Protein AF-A2FSE8-F1 (afdb_monomer)

Mean predicted aligned error: 12.35 Å

Organism: Trichomonas vaginalis (strain ATCC PRA-98 / G3) (NCBI:txid412133)

Solvent-accessible surface area (backbone atoms only — not comparable to full-atom values): 6458 Å² total; per-residue (Å²): 132,84,75,81,62,90,82,70,56,52,72,71,53,44,58,49,49,50,55,54,47,47,55,45,38,49,67,67,35,79,80,33,41,79,45,63,70,73,63,22,51,54,52,38,54,52,49,52,53,48,30,66,72,67,66,30,69,70,52,51,50,51,33,32,79,68,63,72,38,76,71,69,78,76,78,80,69,48,74,65,55,54,52,52,53,51,53,52,54,50,52,54,49,54,52,51,51,52,52,51,55,51,53,52,49,57,62,72,77,106

Radius of gyration: 23.37 Å; Cα contacts (8 Å, |Δi|>4): 45; chains: 1; bounding box: 58×40×51 Å

Nearest PDB structures (foldseek):
  6t15-assembly1_m  TM=3.346E-01  e=8.256E+00  Saccharomyces cerevisiae S288C

Structure (mmCIF, N/CA/C/O backbone):
data_AF-A2FSE8-F1
#
_entry.id   AF-A2FSE8-F1
#
loop_
_atom_site.group_PDB
_atom_site.id
_atom_site.type_symbol
_atom_site.label_atom_id
_atom_site.label_alt_id
_atom_site.label_comp_id
_atom_site.label_asym_id
_atom_site.label_entity_id
_atom_site.label_seq_id
_atom_site.pdbx_PDB_ins_code
_atom_site.Cartn_x
_atom_site.Cartn_y
_atom_site.Cartn_z
_atom_site.occupancy
_atom_site.B_iso_or_equiv
_atom_site.auth_seq_id
_atom_site.auth_comp_id
_atom_site.auth_asym_id
_atom_site.auth_atom_id
_atom_site.pdbx_PDB_model_num
ATOM 1 N N . MET A 1 1 ? 15.907 11.867 11.699 1.00 38.44 1 MET A N 1
ATOM 2 C CA . MET A 1 1 ? 15.760 10.703 10.801 1.00 38.44 1 MET A CA 1
ATOM 3 C C . MET A 1 1 ? 14.738 11.087 9.749 1.00 38.44 1 MET A C 1
ATOM 5 O O . MET A 1 1 ? 13.625 11.431 10.122 1.00 38.44 1 MET A O 1
ATOM 9 N N . THR A 1 2 ? 15.123 11.158 8.478 1.00 45.84 2 THR A N 1
ATOM 10 C CA . THR A 1 2 ? 14.198 11.514 7.394 1.00 45.84 2 THR A CA 1
ATOM 11 C C . THR A 1 2 ? 13.309 10.305 7.143 1.00 45.84 2 THR A C 1
ATOM 13 O O . THR A 1 2 ? 13.788 9.267 6.692 1.00 45.84 2 THR A O 1
ATOM 16 N N . GLN A 1 3 ? 12.047 10.405 7.545 1.00 54.59 3 GLN A N 1
ATOM 17 C CA . GLN A 1 3 ? 11.043 9.366 7.358 1.00 54.59 3 GLN A CA 1
ATOM 18 C C . GLN A 1 3 ? 10.978 9.035 5.860 1.00 54.59 3 GLN A C 1
ATOM 20 O O . GLN A 1 3 ? 10.803 9.938 5.039 1.00 54.59 3 GLN A O 1
ATOM 25 N N . ARG A 1 4 ? 11.231 7.771 5.487 1.00 56.56 4 ARG A N 1
ATOM 26 C CA . ARG A 1 4 ? 11.114 7.332 4.091 1.00 56.56 4 ARG A CA 1
ATOM 27 C C . ARG A 1 4 ? 9.667 7.566 3.671 1.00 56.56 4 ARG A C 1
ATOM 29 O O . ARG A 1 4 ? 8.753 7.021 4.277 1.00 56.56 4 ARG A O 1
ATOM 36 N N . ASN A 1 5 ? 9.487 8.403 2.663 1.00 67.25 5 ASN A N 1
ATOM 37 C CA . ASN A 1 5 ? 8.210 8.675 2.033 1.00 67.25 5 ASN A CA 1
ATOM 38 C C . ASN A 1 5 ? 8.233 8.015 0.648 1.00 67.25 5 ASN A C 1
ATOM 40 O O . ASN A 1 5 ? 8.581 8.675 -0.334 1.00 67.25 5 ASN A O 1
ATOM 44 N N . PRO A 1 6 ? 7.969 6.700 0.583 1.00 67.44 6 PRO A N 1
ATOM 45 C CA . PRO A 1 6 ? 8.080 5.946 -0.663 1.00 67.44 6 PRO A CA 1
ATOM 46 C C . PRO A 1 6 ? 7.071 6.410 -1.721 1.00 67.44 6 PRO A C 1
ATOM 48 O O . PRO A 1 6 ? 7.333 6.322 -2.914 1.00 67.44 6 PRO A O 1
ATOM 51 N N . PHE A 1 7 ? 5.959 6.999 -1.280 1.00 73.75 7 PHE A N 1
ATOM 52 C CA . PHE A 1 7 ? 4.864 7.459 -2.131 1.00 73.75 7 PHE A CA 1
ATOM 53 C C . PHE A 1 7 ? 5.032 8.895 -2.654 1.00 73.75 7 PHE A C 1
ATOM 55 O O . PHE A 1 7 ? 4.141 9.410 -3.324 1.00 73.75 7 PHE A O 1
ATOM 62 N N . GLY A 1 8 ? 6.138 9.579 -2.333 1.00 75.56 8 GLY A N 1
ATOM 63 C CA . GLY A 1 8 ? 6.397 10.943 -2.813 1.00 75.56 8 GLY A CA 1
ATOM 64 C C . GLY A 1 8 ? 5.415 12.009 -2.301 1.00 75.56 8 GLY A C 1
ATOM 65 O O . GLY A 1 8 ? 5.341 13.098 -2.865 1.00 75.56 8 GLY A O 1
ATOM 66 N N . LEU A 1 9 ? 4.670 11.727 -1.226 1.00 82.56 9 LEU A N 1
ATOM 67 C CA . LEU A 1 9 ? 3.692 12.643 -0.628 1.00 82.56 9 LEU A CA 1
ATOM 68 C C . LEU A 1 9 ? 4.347 13.919 -0.065 1.00 82.56 9 LEU A C 1
ATOM 70 O O . LEU A 1 9 ? 5.487 13.912 0.390 1.00 82.56 9 LEU A O 1
ATOM 74 N N . SER A 1 10 ? 3.632 15.042 -0.013 1.00 83.88 10 SER A N 1
ATOM 75 C CA . SER A 1 10 ? 4.105 16.159 0.819 1.00 83.88 10 SER A CA 1
ATOM 76 C C . SER A 1 10 ? 4.101 15.734 2.294 1.00 83.88 10 SER A C 1
ATOM 78 O O . SER A 1 10 ? 3.350 14.840 2.678 1.00 83.88 10 SER A O 1
ATOM 80 N N . LYS A 1 11 ? 4.911 16.372 3.148 1.00 82.94 11 LYS A N 1
ATOM 81 C CA . LYS A 1 11 ? 4.933 16.053 4.588 1.00 82.94 11 LYS A CA 1
ATOM 82 C C . LYS A 1 11 ? 3.536 16.143 5.221 1.00 82.94 11 LYS A C 1
ATOM 84 O O . LYS A 1 11 ? 3.141 15.257 5.965 1.00 82.94 11 LYS A O 1
ATOM 89 N N . GLU A 1 12 ? 2.778 17.176 4.860 1.00 85.44 12 GLU A N 1
ATOM 90 C CA . GLU A 1 12 ? 1.399 17.369 5.316 1.00 85.44 12 GLU A CA 1
ATOM 91 C C . GLU A 1 12 ? 0.474 16.233 4.859 1.00 85.44 12 GLU A C 1
ATOM 93 O O . GLU A 1 12 ? -0.283 15.687 5.660 1.00 85.44 12 GLU A O 1
ATOM 98 N N . HIS A 1 13 ? 0.566 15.825 3.589 1.00 86.31 13 HIS A N 1
ATOM 99 C CA . HIS A 1 13 ? -0.218 14.702 3.081 1.00 86.31 13 HIS A CA 1
ATOM 100 C C . HIS A 1 13 ? 0.202 13.372 3.701 1.00 86.31 13 HIS A C 1
ATOM 102 O O . HIS A 1 13 ? -0.665 12.551 3.970 1.00 86.31 13 HIS A O 1
ATOM 108 N N . TYR A 1 14 ? 1.491 13.172 3.969 1.00 86.94 14 TYR A N 1
ATOM 109 C CA . TYR A 1 14 ? 2.001 11.976 4.629 1.00 86.94 14 TYR A CA 1
ATOM 110 C C . TYR A 1 14 ? 1.462 11.854 6.060 1.00 86.94 14 TYR A C 1
ATOM 112 O O . TYR A 1 14 ? 0.891 10.823 6.413 1.00 86.94 14 TYR A O 1
ATOM 120 N N . ASP A 1 15 ? 1.581 12.915 6.866 1.00 87.75 15 ASP A N 1
ATOM 121 C CA . ASP A 1 15 ? 1.111 12.920 8.256 1.00 87.75 15 ASP A CA 1
ATOM 122 C C . ASP A 1 15 ? -0.413 12.721 8.319 1.00 87.75 15 ASP A C 1
ATOM 124 O O . ASP A 1 15 ? -0.923 11.942 9.131 1.00 87.75 15 ASP A O 1
ATOM 128 N N . LYS A 1 16 ? -1.146 13.361 7.398 1.00 90.50 16 LYS A N 1
ATOM 129 C CA . LYS A 1 16 ? -2.596 13.190 7.272 1.00 90.50 16 LYS A CA 1
ATOM 130 C C . LYS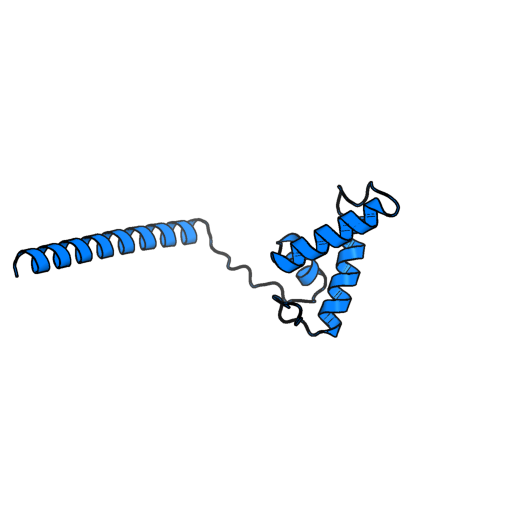 A 1 16 ? -2.973 11.769 6.843 1.00 90.50 16 LYS A C 1
ATOM 132 O O . LYS A 1 16 ? -3.837 11.163 7.469 1.00 90.50 16 LYS A O 1
ATOM 137 N N . ALA A 1 17 ? -2.319 11.226 5.817 1.00 89.50 17 ALA A N 1
ATOM 138 C CA . ALA A 1 17 ? -2.575 9.878 5.318 1.00 89.50 17 ALA A CA 1
ATOM 139 C C . ALA A 1 17 ? -2.305 8.820 6.388 1.00 89.50 17 ALA A C 1
ATOM 141 O O . ALA A 1 17 ? -3.108 7.909 6.560 1.00 89.50 17 ALA A O 1
ATOM 142 N N . LYS A 1 18 ? -1.217 8.973 7.152 1.00 90.00 18 LYS A N 1
ATOM 143 C CA . LYS A 1 18 ? -0.892 8.086 8.270 1.00 90.00 18 LYS A CA 1
ATOM 144 C C . LYS A 1 18 ? -1.998 8.093 9.329 1.00 90.00 18 LYS A C 1
ATOM 146 O O . LYS A 1 18 ? -2.465 7.029 9.725 1.00 90.00 18 LYS A O 1
ATOM 151 N N . SER A 1 19 ? -2.466 9.275 9.732 1.00 91.19 19 SER A N 1
ATOM 152 C CA . SER A 1 19 ? -3.545 9.402 10.718 1.00 91.19 19 SER A CA 1
ATOM 153 C C . SER A 1 19 ? -4.879 8.831 10.217 1.00 91.19 19 SER A C 1
ATOM 155 O O . SER A 1 19 ? -5.568 8.121 10.951 1.00 91.19 19 SER A O 1
ATOM 157 N N . GLU A 1 20 ? -5.242 9.076 8.953 1.00 93.56 20 GLU A N 1
ATOM 158 C CA . GLU A 1 20 ? -6.453 8.484 8.376 1.00 93.56 20 GLU A CA 1
ATOM 159 C C . GLU A 1 20 ? -6.335 6.957 8.219 1.00 93.56 20 GLU A C 1
ATOM 161 O O . GLU A 1 20 ? -7.325 6.248 8.411 1.00 93.56 20 GLU A O 1
ATOM 166 N N . TYR A 1 21 ? -5.141 6.441 7.914 1.00 92.75 21 TYR A N 1
ATOM 167 C CA . TYR A 1 21 ? -4.885 5.006 7.790 1.00 92.75 21 TYR A CA 1
ATOM 168 C C . TYR A 1 21 ? -4.943 4.285 9.143 1.00 92.75 21 TYR A C 1
ATOM 170 O O . TYR A 1 21 ? -5.546 3.218 9.248 1.00 92.75 21 TYR A O 1
ATOM 178 N N . GLU A 1 22 ? -4.420 4.894 10.211 1.00 92.56 22 GLU A N 1
ATOM 179 C CA . GLU A 1 22 ? -4.584 4.402 11.586 1.00 92.56 22 GLU A CA 1
ATOM 180 C C . GLU A 1 22 ? -6.068 4.233 11.950 1.00 92.56 22 GLU A C 1
ATOM 182 O O . GLU A 1 22 ? -6.485 3.201 12.482 1.00 92.56 22 GLU A O 1
ATOM 187 N N . GLU A 1 23 ? -6.891 5.238 11.644 1.00 92.94 23 GLU A N 1
ATOM 188 C CA . GLU A 1 23 ? -8.336 5.182 11.874 1.00 92.94 23 GLU A CA 1
ATOM 189 C C . GLU A 1 23 ? -9.033 4.151 10.980 1.00 92.94 23 GLU A C 1
ATOM 191 O O . GLU A 1 23 ? -9.965 3.474 11.430 1.00 92.94 23 GLU A O 1
ATOM 196 N N . HIS A 1 24 ? -8.571 3.988 9.739 1.00 93.00 24 HIS A N 1
ATOM 197 C CA . HIS A 1 24 ? -9.054 2.952 8.835 1.00 93.00 24 HIS A CA 1
ATOM 198 C C . HIS A 1 24 ? -8.788 1.551 9.401 1.00 93.00 24 HIS A C 1
ATOM 200 O O . HIS A 1 24 ? -9.722 0.752 9.498 1.00 93.00 24 HIS A O 1
ATOM 206 N N . LEU A 1 25 ? -7.564 1.266 9.847 1.00 93.12 25 LEU A N 1
ATOM 207 C CA . LEU A 1 25 ? -7.187 -0.022 10.432 1.00 93.12 25 LEU A CA 1
ATOM 208 C C . LEU A 1 25 ? -7.972 -0.319 11.714 1.00 93.12 25 LEU A C 1
ATOM 210 O O . LEU A 1 25 ? -8.539 -1.400 11.861 1.00 93.12 25 LEU A O 1
ATOM 214 N N . LYS A 1 26 ? -8.122 0.664 12.610 1.00 90.44 26 LYS A N 1
ATOM 215 C CA . LYS A 1 26 ? -8.907 0.513 13.851 1.00 90.44 26 LYS A CA 1
ATOM 216 C C . LYS A 1 26 ? -10.364 0.102 13.622 1.00 90.44 26 LYS A C 1
ATOM 218 O O . LYS A 1 26 ? -10.980 -0.450 14.544 1.00 90.44 26 LYS A O 1
ATOM 223 N N . ARG A 1 27 ? -10.934 0.429 12.459 1.00 89.00 27 ARG A N 1
ATOM 224 C CA . ARG A 1 27 ? -12.342 0.176 12.119 1.00 89.00 27 ARG A CA 1
ATOM 225 C C . ARG A 1 27 ? -12.524 -1.038 11.216 1.00 89.00 27 ARG A C 1
ATOM 227 O O . ARG A 1 27 ? -13.503 -1.753 11.398 1.00 89.00 27 ARG A O 1
ATOM 234 N N . ASN A 1 28 ? -11.602 -1.265 10.283 1.00 89.12 28 ASN A N 1
ATOM 235 C CA . ASN A 1 28 ? -11.785 -2.222 9.192 1.00 89.12 28 ASN A CA 1
ATOM 236 C C . ASN A 1 28 ? -10.891 -3.462 9.300 1.00 89.12 28 ASN A C 1
ATOM 238 O O . ASN A 1 28 ? -11.276 -4.511 8.791 1.00 89.12 28 ASN A O 1
ATOM 242 N N . ASP A 1 29 ? -9.738 -3.386 9.974 1.00 89.00 29 ASP A N 1
ATOM 24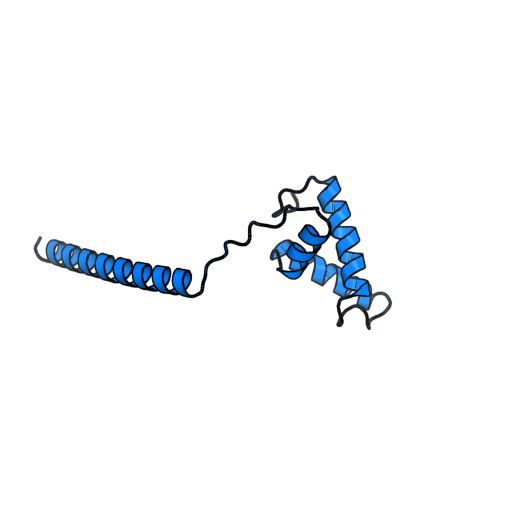3 C CA . ASP A 1 29 ? -8.869 -4.555 10.126 1.00 89.00 29 ASP A CA 1
ATOM 244 C C . ASP A 1 29 ? -9.522 -5.557 11.106 1.00 89.00 29 ASP A C 1
ATOM 246 O O . ASP A 1 29 ? -9.814 -5.200 12.254 1.00 89.00 29 ASP A O 1
ATOM 250 N N . PRO A 1 30 ? -9.796 -6.814 10.704 1.00 87.44 30 PRO A N 1
ATOM 251 C CA . PRO A 1 30 ? -10.488 -7.791 11.548 1.00 87.44 30 PRO A CA 1
ATOM 252 C C . PRO A 1 30 ? -9.732 -8.178 12.826 1.00 87.44 30 PRO A C 1
ATOM 254 O O . PRO A 1 30 ? -10.358 -8.638 13.785 1.00 87.44 30 PRO A O 1
ATOM 257 N N . LEU A 1 31 ? -8.403 -8.031 12.832 1.00 86.75 31 LEU A N 1
ATOM 258 C CA . LEU A 1 31 ? -7.531 -8.333 13.966 1.00 86.75 31 LEU A CA 1
ATOM 259 C C . LEU A 1 31 ? -7.455 -7.152 14.938 1.00 86.75 31 LEU A C 1
ATOM 261 O O . LEU A 1 31 ? -7.338 -7.363 16.141 1.00 86.75 31 LEU A O 1
ATOM 265 N N . ILE A 1 32 ? -7.567 -5.918 14.441 1.00 89.94 32 ILE A N 1
ATOM 266 C CA . ILE A 1 32 ? -7.494 -4.699 15.263 1.00 89.94 32 ILE A CA 1
ATOM 267 C C . ILE A 1 32 ? -8.882 -4.273 15.758 1.00 89.94 32 ILE A C 1
ATOM 269 O O . ILE A 1 32 ? -9.042 -3.855 16.906 1.00 89.94 32 ILE A O 1
ATOM 273 N N . SER A 1 33 ? -9.910 -4.377 14.917 1.00 89.19 33 SER A N 1
ATOM 274 C CA . SER A 1 33 ? -11.275 -3.915 15.214 1.00 89.19 33 SER A CA 1
ATOM 275 C C . SER A 1 33 ? -11.900 -4.599 16.432 1.00 89.19 33 SER A C 1
ATOM 277 O O . SER A 1 33 ? -12.647 -3.952 17.168 1.00 89.19 33 SER A O 1
ATOM 279 N N . LYS A 1 34 ? -11.553 -5.869 16.678 1.00 88.75 34 LYS A N 1
ATOM 280 C CA . LYS A 1 34 ? -12.034 -6.683 17.808 1.00 88.75 34 LYS A CA 1
ATOM 281 C C . LYS A 1 34 ? -11.327 -6.387 19.132 1.00 88.75 34 LYS A C 1
ATOM 283 O O . LYS A 1 34 ? -11.799 -6.807 20.185 1.00 88.75 34 LYS A O 1
ATOM 288 N N . GLU A 1 35 ? -10.201 -5.689 19.085 1.00 91.94 35 GLU A N 1
ATOM 289 C CA . GLU A 1 35 ? -9.396 -5.367 20.259 1.00 91.94 35 GLU A CA 1
ATOM 290 C C . GLU A 1 35 ? -9.824 -4.020 20.855 1.00 91.94 35 GLU A C 1
ATOM 292 O O . GLU A 1 35 ? -10.431 -3.179 20.188 1.00 91.94 35 GLU A O 1
ATOM 297 N N . THR A 1 36 ? -9.505 -3.788 22.130 1.00 87.38 36 THR A N 1
ATOM 298 C CA . THR A 1 36 ? -9.828 -2.533 22.828 1.00 87.38 36 THR A CA 1
ATOM 299 C C . THR A 1 36 ? -8.642 -2.009 23.640 1.00 87.38 36 THR A C 1
ATOM 301 O O . THR A 1 36 ? -7.686 -2.730 23.938 1.00 87.38 36 THR A O 1
ATOM 304 N N . GLY A 1 37 ? -8.678 -0.713 23.968 1.00 88.19 37 GLY A N 1
ATOM 305 C CA . GLY A 1 37 ? -7.670 -0.060 24.806 1.00 88.19 37 GLY A CA 1
ATOM 306 C C . GLY A 1 37 ? -6.251 -0.099 24.226 1.00 88.19 37 GLY A C 1
ATOM 307 O O . GLY A 1 37 ? -6.051 -0.026 23.015 1.00 88.19 37 GLY A O 1
ATOM 308 N N . VAL A 1 38 ? -5.256 -0.230 25.107 1.00 88.62 38 VAL A N 1
ATOM 309 C CA . VAL A 1 38 ? -3.819 -0.158 24.770 1.00 88.62 38 VAL A CA 1
ATOM 310 C C . VAL A 1 38 ? -3.403 -1.206 23.732 1.00 88.62 38 VAL A C 1
ATOM 312 O O . VAL A 1 38 ? -2.554 -0.936 22.883 1.00 88.62 38 VAL A O 1
ATOM 315 N N . LYS A 1 39 ? -4.014 -2.398 23.766 1.00 88.69 39 LYS A N 1
ATOM 316 C CA . LYS A 1 39 ? -3.708 -3.481 22.822 1.00 88.69 39 LYS A CA 1
ATOM 317 C C . LYS A 1 39 ? -4.124 -3.119 21.395 1.00 88.69 39 LYS A C 1
ATOM 319 O O . LYS A 1 39 ? -3.358 -3.367 20.468 1.00 88.69 39 LYS A O 1
ATOM 324 N N . LYS A 1 40 ? -5.280 -2.463 21.233 1.00 89.50 40 LYS A N 1
ATOM 325 C CA . LYS A 1 40 ? -5.745 -1.948 19.938 1.00 89.50 40 LYS A CA 1
ATOM 326 C C . LYS A 1 40 ? -4.769 -0.927 19.361 1.00 89.50 40 LYS A C 1
ATOM 328 O O . LYS A 1 40 ? -4.385 -1.039 18.199 1.00 89.50 40 LYS A O 1
ATOM 333 N N . THR A 1 41 ? -4.348 0.037 20.180 1.00 89.38 41 THR A N 1
ATOM 334 C CA . THR A 1 41 ? -3.397 1.078 19.770 1.00 89.38 41 THR A CA 1
ATOM 335 C C . THR A 1 41 ? -2.080 0.460 19.317 1.00 89.38 41 THR A C 1
ATOM 337 O O . THR A 1 41 ? -1.672 0.673 18.186 1.00 89.38 41 THR A O 1
ATOM 340 N N . LYS A 1 42 ? -1.484 -0.421 20.130 1.00 91.69 42 LYS A N 1
ATOM 341 C CA . LYS A 1 42 ? -0.199 -1.053 19.805 1.00 91.6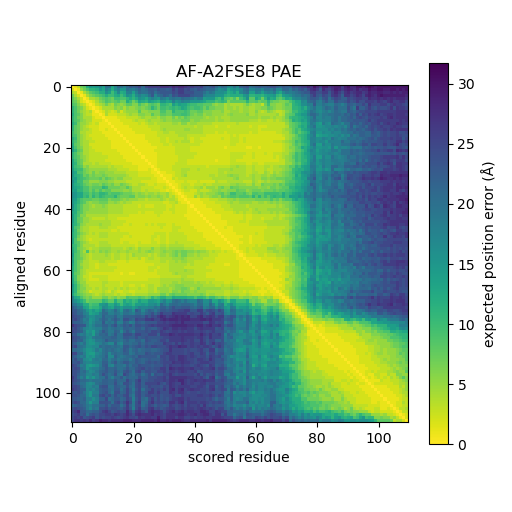9 42 LYS A CA 1
ATOM 342 C C . LYS A 1 42 ? -0.241 -1.886 18.518 1.00 91.69 42 LYS A C 1
ATOM 344 O O . LYS A 1 42 ? 0.713 -1.871 17.750 1.00 91.69 42 LYS A O 1
ATOM 349 N N . LEU A 1 43 ? -1.330 -2.625 18.285 1.00 92.06 43 LEU A N 1
ATOM 350 C CA . LEU A 1 43 ? -1.501 -3.384 17.042 1.00 92.06 43 LEU A CA 1
ATOM 351 C C . LEU A 1 43 ? -1.647 -2.461 15.831 1.00 92.06 43 LEU A C 1
ATOM 353 O O . LEU A 1 43 ? -1.068 -2.753 14.792 1.00 92.06 43 LEU A O 1
ATOM 357 N N . THR A 1 44 ? -2.371 -1.349 15.983 1.00 91.62 44 THR A N 1
ATOM 358 C CA . THR A 1 44 ? -2.509 -0.337 14.928 1.00 91.62 44 THR A CA 1
AT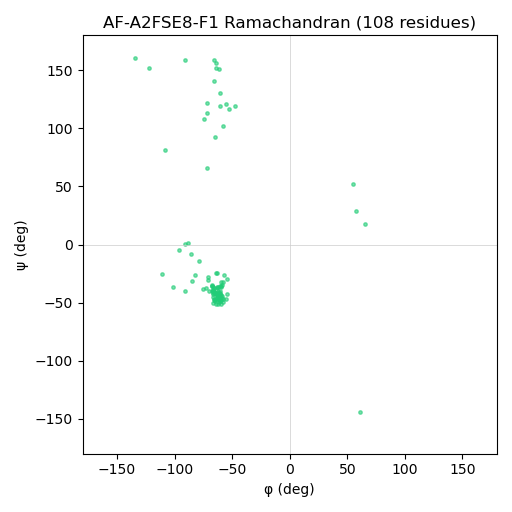OM 359 C C . THR A 1 44 ? -1.155 0.274 14.589 1.00 91.62 44 THR A C 1
ATOM 361 O O . THR A 1 44 ? -0.767 0.257 13.429 1.00 91.62 44 THR A O 1
ATOM 364 N N . ASP A 1 45 ? -0.410 0.743 15.590 1.00 90.75 45 ASP A N 1
ATOM 365 C CA . ASP A 1 45 ? 0.876 1.416 15.382 1.00 90.75 45 ASP A CA 1
ATOM 366 C C . ASP A 1 45 ? 1.883 0.494 14.680 1.00 90.75 45 ASP A C 1
ATOM 368 O O . ASP A 1 45 ? 2.515 0.890 13.701 1.00 90.75 45 ASP A O 1
ATOM 372 N N . ASN A 1 46 ? 1.974 -0.765 15.127 1.00 91.19 46 ASN A N 1
ATOM 373 C CA . ASN A 1 46 ? 2.842 -1.770 14.511 1.00 91.19 46 ASN A CA 1
ATOM 374 C C . ASN A 1 46 ? 2.455 -2.044 13.052 1.00 91.19 46 ASN A C 1
ATOM 376 O O . ASN A 1 46 ? 3.323 -2.102 12.185 1.00 91.19 46 ASN A O 1
ATOM 380 N N . LYS A 1 47 ? 1.154 -2.216 12.793 1.00 90.88 47 LYS A N 1
ATOM 381 C CA . LYS A 1 47 ? 0.605 -2.493 11.463 1.00 90.88 47 LYS A CA 1
ATOM 382 C C . LYS A 1 47 ? 0.904 -1.334 10.508 1.00 90.88 47 LYS A C 1
ATOM 384 O O . LYS A 1 47 ? 1.446 -1.552 9.436 1.00 90.88 47 LYS A O 1
ATOM 389 N N . VAL A 1 48 ? 0.666 -0.098 10.947 1.00 91.00 48 VAL A N 1
ATOM 390 C CA . VAL A 1 48 ? 0.963 1.121 10.182 1.00 91.00 48 VAL A CA 1
ATOM 391 C C . VAL A 1 48 ? 2.450 1.239 9.873 1.00 91.00 48 VAL A C 1
ATOM 393 O O . VAL A 1 48 ? 2.807 1.521 8.733 1.00 91.00 48 VAL A O 1
ATOM 396 N N . GLU A 1 49 ? 3.331 1.039 10.856 1.00 88.81 49 GLU A N 1
ATOM 397 C CA . GLU A 1 49 ? 4.775 1.082 10.600 1.00 88.81 49 GLU A CA 1
ATOM 398 C C . GLU A 1 49 ? 5.210 0.018 9.593 1.00 88.81 49 GLU A C 1
ATOM 400 O O . GLU A 1 49 ? 6.013 0.315 8.708 1.00 88.81 49 GLU A O 1
ATOM 405 N N . GLU A 1 50 ? 4.685 -1.200 9.709 1.00 89.81 50 GLU A N 1
ATOM 406 C CA . GLU A 1 50 ? 4.990 -2.298 8.795 1.00 89.81 50 GLU A CA 1
ATOM 407 C C . GLU A 1 50 ? 4.495 -2.002 7.376 1.00 89.81 50 GLU A C 1
ATOM 409 O O . GLU A 1 50 ? 5.272 -2.092 6.424 1.00 89.81 50 GLU A O 1
ATOM 414 N N . ASP A 1 51 ? 3.244 -1.567 7.242 1.00 90.81 51 ASP A N 1
ATOM 415 C CA . ASP A 1 51 ? 2.609 -1.261 5.964 1.00 90.81 51 ASP A CA 1
ATOM 416 C C . ASP A 1 51 ? 3.307 -0.095 5.247 1.00 90.81 51 ASP A C 1
ATOM 418 O O . ASP A 1 51 ? 3.606 -0.188 4.056 1.00 90.81 51 ASP A O 1
ATOM 422 N N . PHE A 1 52 ? 3.661 0.978 5.966 1.00 87.19 52 PHE A N 1
ATOM 423 C CA . PHE A 1 52 ? 4.406 2.109 5.395 1.00 87.19 52 PHE A CA 1
ATOM 424 C C . PHE A 1 52 ? 5.863 1.774 5.075 1.00 87.19 52 PHE A C 1
ATOM 426 O O . PHE A 1 52 ? 6.436 2.360 4.156 1.00 87.19 52 PHE A O 1
ATOM 433 N N . LYS A 1 53 ? 6.488 0.865 5.831 1.00 85.31 53 LYS A N 1
ATOM 434 C CA . LYS A 1 53 ? 7.869 0.435 5.586 1.00 85.31 53 LYS A CA 1
ATOM 435 C C . LYS A 1 53 ? 7.974 -0.504 4.387 1.00 85.31 53 LYS A C 1
ATOM 437 O O . LYS A 1 53 ? 8.968 -0.428 3.667 1.00 85.31 53 LYS A O 1
ATOM 442 N N . ASN A 1 54 ? 6.995 -1.390 4.221 1.00 85.75 54 ASN A N 1
ATOM 443 C CA . ASN A 1 54 ? 6.978 -2.418 3.183 1.00 85.75 54 ASN A CA 1
ATOM 444 C C . ASN A 1 54 ? 6.176 -2.016 1.940 1.00 85.75 54 ASN A C 1
ATOM 446 O O . ASN A 1 54 ? 6.171 -2.778 0.981 1.00 85.75 54 ASN A O 1
ATOM 450 N N . GLU A 1 55 ? 5.513 -0.855 1.955 1.00 84.88 55 GLU A N 1
ATOM 451 C CA . GLU A 1 55 ? 4.635 -0.396 0.872 1.00 84.88 55 GLU A CA 1
ATOM 452 C C . GLU A 1 55 ? 3.543 -1.428 0.554 1.00 84.88 55 GLU A C 1
ATOM 454 O O . GLU A 1 55 ? 3.386 -1.856 -0.588 1.00 84.88 55 GLU A O 1
ATOM 459 N N . SER A 1 56 ? 2.810 -1.871 1.582 1.00 86.75 56 SER A N 1
ATOM 460 C CA . SER A 1 56 ? 1.825 -2.943 1.416 1.00 86.75 56 SER A CA 1
ATOM 461 C C . SER A 1 56 ? 0.705 -2.570 0.438 1.00 86.75 56 SER A C 1
ATOM 463 O O . SER A 1 56 ? 0.323 -1.403 0.303 1.00 86.75 56 SER A O 1
ATOM 465 N N . ASP A 1 57 ? 0.142 -3.582 -0.229 1.00 86.94 57 ASP A N 1
ATOM 466 C CA . ASP A 1 57 ? -0.947 -3.393 -1.195 1.00 86.94 57 ASP A CA 1
ATOM 467 C C . ASP A 1 57 ? -2.182 -2.741 -0.553 1.00 86.94 57 ASP A C 1
ATOM 469 O O . ASP A 1 57 ? -2.831 -1.897 -1.173 1.00 86.94 57 ASP A O 1
ATOM 473 N N . ASP A 1 58 ? -2.478 -3.076 0.708 1.00 87.50 58 ASP A N 1
ATOM 474 C CA . ASP A 1 58 ? -3.585 -2.483 1.465 1.00 87.50 58 ASP A CA 1
ATOM 475 C C . ASP A 1 58 ? -3.364 -0.985 1.710 1.00 87.50 58 ASP A C 1
ATOM 477 O O . ASP A 1 58 ? -4.292 -0.185 1.561 1.00 87.50 58 ASP A O 1
ATOM 481 N N . LEU A 1 59 ? -2.134 -0.585 2.056 1.00 90.19 59 LEU A N 1
ATOM 482 C CA . LEU A 1 59 ? -1.781 0.824 2.198 1.00 90.19 59 LEU A CA 1
ATOM 483 C C . LEU A 1 59 ? -1.865 1.547 0.857 1.00 90.19 59 LEU A C 1
ATOM 485 O O . LEU A 1 59 ? -2.466 2.617 0.782 1.00 90.19 59 LEU A O 1
ATOM 489 N N . ARG A 1 60 ? -1.306 0.971 -0.211 1.00 88.50 60 ARG A N 1
ATOM 490 C CA . ARG A 1 60 ? -1.359 1.572 -1.549 1.00 88.50 60 ARG A CA 1
ATOM 491 C C . ARG A 1 60 ? -2.799 1.798 -1.990 1.00 88.50 60 ARG A C 1
ATOM 493 O O . ARG A 1 60 ? -3.144 2.913 -2.370 1.00 88.50 60 ARG A O 1
ATOM 500 N N . LYS A 1 61 ? -3.646 0.777 -1.862 1.00 89.31 61 LYS A N 1
ATOM 501 C CA . LYS A 1 61 ? -5.064 0.861 -2.208 1.00 89.31 61 LYS A CA 1
ATOM 502 C C . LYS A 1 61 ? -5.783 1.931 -1.391 1.00 89.31 61 LYS A C 1
ATOM 504 O O . LYS A 1 61 ? -6.533 2.720 -1.950 1.00 89.31 61 LYS A O 1
ATOM 509 N N . PHE A 1 62 ? -5.521 2.009 -0.086 1.00 91.81 62 PHE A N 1
ATOM 510 C CA . PHE A 1 62 ? -6.078 3.069 0.753 1.00 91.81 62 PHE A CA 1
ATOM 511 C C . PHE A 1 62 ? -5.669 4.468 0.268 1.00 91.81 62 PHE A C 1
ATOM 513 O O . PHE A 1 62 ? -6.501 5.375 0.218 1.00 91.81 62 PHE A O 1
ATOM 520 N N . LEU A 1 63 ? -4.394 4.653 -0.085 1.00 90.81 63 LEU A N 1
ATOM 521 C CA . LEU A 1 63 ? -3.884 5.928 -0.585 1.00 90.81 63 LEU A CA 1
ATOM 522 C C . LEU A 1 63 ? -4.490 6.293 -1.949 1.00 90.81 63 LEU A C 1
ATOM 524 O O . LEU A 1 63 ? -4.775 7.469 -2.172 1.00 90.81 63 LEU A O 1
ATOM 528 N N . GLU A 1 64 ? -4.717 5.314 -2.827 1.00 89.88 64 GLU A N 1
ATOM 529 C CA . GLU A 1 64 ? -5.405 5.484 -4.117 1.00 89.88 64 GLU A CA 1
ATOM 530 C C . GLU A 1 64 ? -6.886 5.852 -3.912 1.00 89.88 64 GLU A C 1
ATOM 532 O O . GLU A 1 64 ? -7.333 6.884 -4.410 1.00 89.88 64 GLU A O 1
ATOM 537 N N . ASP A 1 65 ? -7.620 5.102 -3.080 1.00 90.06 65 ASP A N 1
ATOM 538 C CA . ASP A 1 65 ? -9.040 5.346 -2.763 1.00 90.06 65 ASP A CA 1
ATOM 539 C C . ASP A 1 65 ? -9.269 6.748 -2.163 1.00 90.06 65 ASP A C 1
ATOM 541 O O . ASP A 1 65 ? -10.317 7.377 -2.342 1.00 90.06 65 ASP A O 1
ATOM 545 N N . LYS A 1 66 ? -8.276 7.252 -1.425 1.00 89.06 66 LYS A N 1
ATOM 546 C CA . LYS A 1 66 ? -8.286 8.577 -0.797 1.00 89.06 66 LYS A CA 1
ATOM 547 C C . LYS A 1 66 ? -7.696 9.686 -1.670 1.00 89.06 66 LYS A C 1
ATOM 549 O O . LYS A 1 66 ? -7.693 10.837 -1.235 1.00 89.06 66 LYS A O 1
ATOM 554 N N . ASN A 1 67 ? -7.249 9.376 -2.888 1.00 87.19 67 ASN A N 1
ATOM 555 C CA . ASN A 1 67 ? -6.582 10.295 -3.816 1.00 87.19 67 ASN A CA 1
ATOM 556 C C . ASN A 1 67 ? -5.310 10.954 -3.245 1.00 87.19 67 ASN A C 1
ATOM 558 O O . ASN A 1 67 ? -4.959 12.070 -3.629 1.00 87.19 67 ASN A O 1
ATOM 562 N N . TYR A 1 68 ? -4.610 10.288 -2.321 1.00 86.56 68 TYR A N 1
ATOM 563 C CA . TYR A 1 68 ? -3.277 10.723 -1.886 1.00 86.56 68 TYR A CA 1
ATOM 564 C C . TYR A 1 68 ? -2.230 10.459 -2.961 1.00 86.56 68 TYR A C 1
ATOM 566 O O . TYR A 1 68 ? -1.320 11.263 -3.156 1.00 86.56 68 TYR A O 1
ATOM 574 N N . ILE A 1 69 ? -2.377 9.336 -3.656 1.00 84.94 69 ILE A N 1
ATOM 575 C CA . ILE A 1 69 ? -1.604 8.994 -4.841 1.00 84.94 69 ILE A CA 1
ATOM 576 C C . ILE A 1 69 ? -2.571 8.769 -5.995 1.00 84.94 69 ILE A C 1
ATOM 578 O O . ILE A 1 69 ? -3.729 8.410 -5.789 1.00 84.94 69 ILE A O 1
ATOM 582 N N . LEU A 1 70 ? -2.099 9.011 -7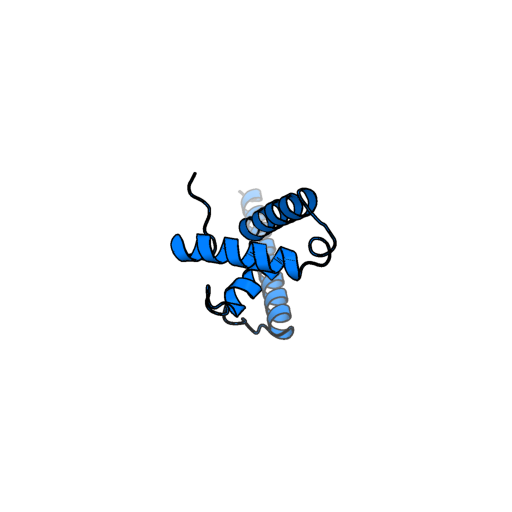.214 1.00 76.88 70 LEU A N 1
ATOM 583 C CA . LEU A 1 70 ? -2.846 8.606 -8.396 1.00 76.88 70 LEU A CA 1
ATOM 584 C C . LEU A 1 70 ? -2.896 7.081 -8.430 1.00 76.88 70 LEU A C 1
ATOM 586 O O . LEU A 1 70 ? -1.881 6.446 -8.125 1.00 76.88 70 LEU A O 1
ATOM 590 N N . GLU A 1 71 ? -4.043 6.522 -8.833 1.00 69.62 71 GLU A N 1
ATOM 591 C CA . GLU A 1 71 ? -4.110 5.109 -9.198 1.00 69.62 71 GLU A CA 1
ATOM 592 C C . GLU A 1 71 ? -2.941 4.828 -10.126 1.00 69.62 71 GLU A C 1
ATOM 594 O O . GLU A 1 71 ? -2.779 5.452 -11.184 1.00 69.62 71 GLU A O 1
ATOM 599 N N . SER A 1 72 ? -2.078 3.922 -9.683 1.00 62.72 72 SER A N 1
ATOM 600 C CA . SER A 1 72 ? -0.981 3.510 -10.532 1.00 62.72 72 SER A CA 1
ATOM 601 C C . SER A 1 72 ? -1.611 2.915 -11.781 1.00 62.72 72 SER A C 1
ATOM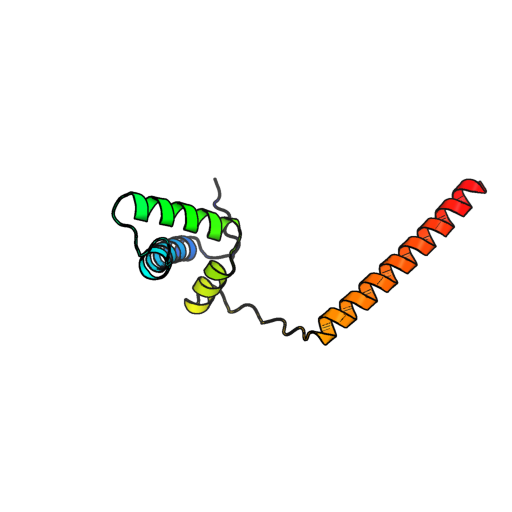 603 O O . SER A 1 72 ? -2.530 2.101 -11.640 1.00 62.72 72 SER A O 1
ATOM 605 N N . PRO A 1 73 ? -1.187 3.320 -12.994 1.00 55.38 73 PRO A N 1
ATOM 606 C CA . PRO A 1 73 ? -1.750 2.745 -14.199 1.00 55.38 73 PRO A CA 1
ATOM 607 C C . PRO A 1 73 ? -1.622 1.239 -14.043 1.00 55.38 73 PRO A C 1
ATOM 609 O O . PRO A 1 73 ? -0.510 0.729 -13.876 1.00 55.38 73 PRO A O 1
ATOM 612 N N . LYS A 1 74 ? -2.763 0.540 -13.999 1.00 56.41 74 LYS A N 1
ATOM 613 C CA . LYS A 1 74 ? -2.766 -0.916 -14.010 1.00 56.41 74 LYS A CA 1
ATOM 614 C C . LYS A 1 74 ? -2.047 -1.273 -15.293 1.00 56.41 74 LYS A C 1
ATOM 616 O O . LYS A 1 74 ? -2.607 -1.116 -16.377 1.00 56.41 74 LYS A O 1
ATOM 621 N N . LEU A 1 75 ? -0.783 -1.668 -15.176 1.00 58.06 75 LEU A N 1
ATOM 622 C CA . LEU A 1 75 ? -0.070 -2.278 -16.275 1.00 58.06 75 LEU A CA 1
ATOM 623 C C . LEU A 1 75 ? -0.819 -3.584 -16.502 1.00 58.06 75 LEU A C 1
ATOM 625 O O . LEU A 1 75 ? -0.636 -4.556 -15.774 1.00 58.06 75 LEU A O 1
ATOM 629 N N . GLY A 1 76 ? -1.791 -3.533 -17.410 1.00 50.44 76 GLY A N 1
ATOM 630 C CA . GLY A 1 76 ? -2.648 -4.645 -17.770 1.00 50.44 76 GLY A CA 1
ATOM 631 C C . GLY A 1 76 ? -1.837 -5.647 -18.565 1.00 50.44 76 GLY A C 1
ATOM 632 O O . GLY A 1 76 ? -2.076 -5.815 -19.753 1.00 50.44 76 GLY A O 1
ATOM 633 N N . PHE A 1 77 ? -0.853 -6.268 -17.922 1.00 61.12 77 PHE A N 1
ATOM 634 C CA . PHE A 1 77 ? -0.172 -7.420 -18.471 1.00 61.12 77 PHE A CA 1
ATOM 635 C C . PHE A 1 77 ? -1.154 -8.580 -18.402 1.00 61.12 77 PHE A C 1
ATOM 637 O O . PHE A 1 77 ? -1.573 -9.018 -17.329 1.00 61.12 77 PHE A O 1
ATOM 644 N N . SER A 1 78 ? -1.570 -9.046 -19.567 1.00 71.69 78 SER A N 1
ATOM 645 C CA . SER A 1 78 ? -2.289 -10.299 -19.685 1.00 71.69 78 SER A CA 1
ATOM 646 C C . SER A 1 78 ? -1.364 -11.458 -19.300 1.00 71.69 78 SER A C 1
ATOM 648 O O . SER A 1 78 ? -0.139 -11.357 -19.383 1.00 71.69 78 SER A O 1
ATOM 650 N N . ASN A 1 79 ? -1.937 -12.605 -18.927 1.00 74.88 79 ASN A N 1
ATOM 651 C CA . ASN A 1 79 ? -1.146 -13.822 -18.698 1.00 74.88 79 ASN A CA 1
ATOM 652 C C . ASN A 1 79 ? -0.281 -14.181 -19.919 1.00 74.88 79 ASN A C 1
ATOM 654 O O . ASN A 1 79 ? 0.816 -14.701 -19.763 1.00 74.88 79 ASN A O 1
ATOM 658 N N . ARG A 1 80 ? -0.748 -13.828 -21.124 1.00 75.25 80 ARG A N 1
ATOM 659 C CA . ARG A 1 80 ? 0.006 -13.988 -22.366 1.00 75.25 80 ARG A CA 1
ATOM 660 C C . ARG A 1 80 ? 1.260 -13.111 -22.401 1.00 75.25 80 ARG A C 1
ATOM 662 O O . ARG A 1 80 ? 2.303 -13.607 -22.804 1.00 75.25 80 ARG A O 1
ATOM 669 N N . ASP A 1 81 ? 1.177 -11.862 -21.946 1.00 78.56 81 ASP A N 1
ATOM 670 C CA . ASP A 1 81 ? 2.337 -10.960 -21.883 1.00 78.56 81 ASP A CA 1
ATOM 671 C C . ASP A 1 81 ? 3.377 -11.479 -20.879 1.00 78.56 81 ASP A C 1
ATOM 673 O O . ASP A 1 81 ? 4.580 -11.424 -21.125 1.00 78.56 81 ASP A O 1
ATOM 677 N N . ILE A 1 82 ? 2.917 -12.049 -19.760 1.00 81.44 82 ILE A N 1
ATOM 678 C CA . ILE A 1 82 ? 3.788 -12.668 -18.751 1.00 81.44 82 ILE A CA 1
ATOM 679 C C . ILE A 1 82 ? 4.476 -13.920 -19.311 1.00 81.44 82 ILE A C 1
ATOM 681 O O . ILE A 1 82 ? 5.669 -14.123 -19.076 1.00 81.44 82 ILE A O 1
ATOM 685 N N . ASP A 1 83 ? 3.747 -14.757 -20.049 1.00 82.56 83 ASP A N 1
ATOM 686 C CA . ASP A 1 83 ? 4.305 -15.954 -20.679 1.00 82.56 83 ASP A CA 1
ATOM 687 C C . ASP A 1 83 ? 5.316 -15.595 -21.778 1.00 82.56 83 ASP A C 1
ATOM 689 O O . ASP A 1 83 ? 6.389 -16.195 -21.846 1.00 82.56 83 ASP A O 1
ATOM 693 N N . GLU A 1 84 ? 5.044 -14.561 -22.573 1.00 85.88 84 GLU A N 1
ATOM 694 C CA . GLU A 1 84 ? 5.977 -14.057 -23.585 1.00 85.88 84 GLU A CA 1
ATOM 695 C C . GLU A 1 84 ? 7.262 -13.513 -22.943 1.00 85.88 84 GLU A C 1
ATOM 697 O O . GLU A 1 84 ? 8.367 -13.880 -23.347 1.00 85.88 84 GLU A O 1
ATOM 702 N N . MET A 1 85 ? 7.146 -12.737 -21.860 1.00 88.12 85 MET A N 1
ATOM 703 C CA . MET A 1 85 ? 8.308 -12.284 -21.088 1.00 88.12 85 MET A CA 1
ATOM 704 C C . MET A 1 85 ? 9.118 -13.449 -20.500 1.00 88.12 85 MET A C 1
ATOM 706 O O . MET A 1 85 ? 10.348 -13.374 -20.441 1.00 88.12 85 MET A O 1
ATOM 710 N N . ARG A 1 86 ? 8.464 -14.539 -20.075 1.00 86.31 86 ARG A N 1
ATOM 711 C CA . ARG A 1 86 ? 9.153 -15.739 -19.570 1.00 86.31 86 ARG A CA 1
ATOM 712 C C . ARG A 1 86 ? 9.951 -16.447 -20.655 1.00 86.31 86 ARG A C 1
ATOM 714 O O . ARG A 1 86 ? 11.071 -16.875 -20.381 1.00 86.31 86 ARG A O 1
ATOM 721 N N . GLU A 1 87 ? 9.403 -16.571 -21.857 1.00 91.19 87 GLU A N 1
ATOM 722 C CA . GLU A 1 87 ? 10.119 -17.180 -22.979 1.00 91.19 87 GLU A CA 1
ATOM 723 C C . GLU A 1 87 ? 11.307 -16.316 -23.421 1.00 91.19 87 GLU A C 1
ATOM 725 O O . GLU A 1 87 ? 12.407 -16.839 -23.603 1.00 91.19 87 GLU A O 1
ATOM 730 N N . ILE A 1 88 ? 11.146 -14.988 -23.455 1.00 89.94 88 ILE A N 1
ATOM 731 C CA . ILE A 1 88 ? 12.258 -14.057 -23.709 1.00 89.94 88 ILE A CA 1
ATOM 732 C C . ILE A 1 88 ? 13.359 -14.226 -22.651 1.00 89.94 88 ILE A C 1
ATOM 734 O O . ILE A 1 88 ? 14.538 -14.337 -22.988 1.00 89.94 88 ILE A O 1
ATOM 738 N N . ALA A 1 89 ? 12.993 -14.306 -21.368 1.00 89.00 89 ALA A N 1
ATOM 739 C CA . ALA A 1 89 ? 13.957 -14.491 -20.285 1.00 89.00 89 ALA A CA 1
ATOM 740 C C . ALA A 1 89 ? 14.716 -15.828 -20.381 1.00 89.00 89 ALA A C 1
ATOM 742 O O . ALA A 1 89 ? 15.912 -15.874 -20.083 1.00 89.00 89 ALA A O 1
ATOM 743 N N . LYS A 1 90 ? 14.052 -16.910 -20.812 1.00 91.25 90 LYS A N 1
ATOM 744 C CA . LYS A 1 90 ? 14.715 -18.197 -21.077 1.00 91.25 90 LYS A CA 1
ATOM 745 C C . LYS A 1 90 ? 15.702 -18.088 -22.237 1.00 91.25 90 LYS A C 1
ATOM 747 O O . LYS A 1 90 ? 16.851 -18.478 -22.067 1.00 91.25 90 LYS A O 1
ATOM 752 N N . SER A 1 91 ? 15.288 -17.492 -23.357 1.00 90.25 91 SER A N 1
ATOM 753 C CA . SER A 1 91 ? 16.155 -17.321 -24.531 1.00 90.25 91 SER A CA 1
ATOM 754 C C . SER A 1 91 ? 17.422 -16.534 -24.188 1.00 90.25 91 SER A C 1
ATOM 756 O O . SER A 1 91 ? 18.530 -16.972 -24.487 1.00 90.25 91 SER A O 1
ATOM 758 N N . LEU A 1 92 ? 17.281 -15.415 -23.469 1.00 91.19 92 LEU A N 1
ATOM 759 C CA . LEU A 1 92 ? 18.419 -14.596 -23.039 1.00 91.19 92 LEU A CA 1
ATOM 760 C C . LEU A 1 92 ? 19.374 -15.357 -22.109 1.00 91.19 92 LEU A C 1
ATOM 762 O O . LEU A 1 92 ? 20.594 -15.180 -22.180 1.00 91.19 92 LEU A O 1
ATOM 766 N N . LYS A 1 93 ? 18.839 -16.214 -21.231 1.00 89.38 93 LYS A N 1
ATOM 767 C CA . LYS A 1 93 ? 19.653 -17.065 -20.358 1.00 89.38 93 LYS A CA 1
ATOM 768 C C . LYS A 1 93 ? 20.477 -18.058 -21.178 1.00 89.38 93 LYS A C 1
ATOM 770 O O . LYS A 1 93 ? 21.677 -18.178 -20.936 1.00 89.38 93 LYS A O 1
ATOM 775 N N . ASP A 1 94 ? 19.856 -18.721 -22.148 1.00 89.62 94 ASP A N 1
ATOM 776 C CA . ASP A 1 94 ? 20.510 -19.732 -22.982 1.00 89.62 94 ASP A CA 1
ATOM 777 C C . ASP A 1 94 ? 21.596 -19.116 -23.882 1.00 89.62 94 ASP A C 1
ATOM 779 O O . ASP A 1 94 ? 22.699 -19.664 -24.007 1.00 89.62 94 ASP A O 1
ATOM 783 N N . GLU A 1 95 ? 21.340 -17.929 -24.438 1.00 89.00 95 GLU A N 1
ATOM 784 C CA . GLU A 1 95 ? 22.337 -17.147 -25.177 1.00 89.00 95 GLU A CA 1
ATOM 785 C C . GLU A 1 95 ? 23.525 -16.764 -24.287 1.00 89.00 95 GLU A C 1
ATOM 787 O O . GLU A 1 95 ? 24.683 -16.974 -24.658 1.00 89.00 95 GLU A O 1
ATOM 792 N N . THR A 1 96 ? 23.258 -16.277 -23.073 1.00 87.38 96 THR A N 1
ATOM 793 C CA . THR A 1 96 ? 24.311 -15.899 -22.118 1.00 87.38 96 THR A CA 1
ATOM 794 C C . THR A 1 96 ? 25.160 -17.106 -21.712 1.00 87.38 96 THR A C 1
ATOM 796 O O . THR A 1 96 ? 26.388 -17.014 -21.646 1.00 87.38 96 THR A O 1
ATOM 799 N N . THR A 1 97 ? 24.539 -18.266 -21.477 1.00 88.06 97 THR A N 1
ATOM 800 C CA . THR A 1 97 ? 25.262 -19.516 -21.203 1.00 88.06 97 THR A CA 1
ATOM 801 C C . THR A 1 97 ? 2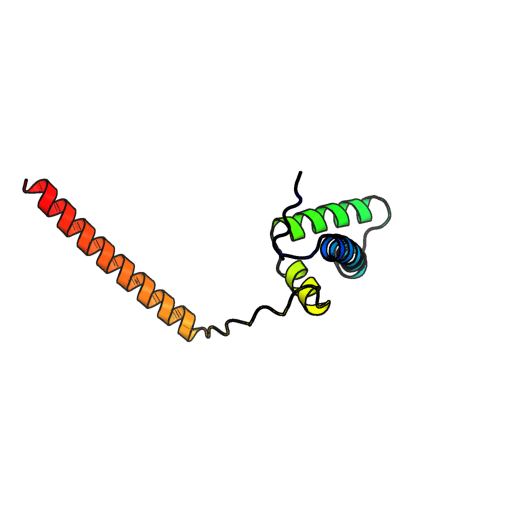6.142 -19.920 -22.384 1.00 88.06 97 THR A C 1
ATOM 803 O O . THR A 1 97 ? 27.301 -20.283 -22.182 1.00 88.06 97 THR A O 1
ATOM 806 N N . SER A 1 98 ? 25.635 -19.803 -23.610 1.00 86.88 98 SER A N 1
ATOM 807 C CA . SER A 1 98 ? 26.394 -20.126 -24.822 1.00 86.88 98 SER A CA 1
ATOM 808 C C . SER A 1 98 ? 27.621 -19.226 -24.985 1.00 86.88 98 SER A C 1
ATOM 810 O O . SER A 1 98 ? 28.717 -19.718 -25.259 1.00 86.88 98 SER A O 1
ATOM 812 N N . ILE A 1 99 ? 27.471 -17.920 -24.741 1.00 88.25 99 ILE A N 1
ATOM 813 C CA . ILE A 1 99 ? 28.582 -16.958 -24.766 1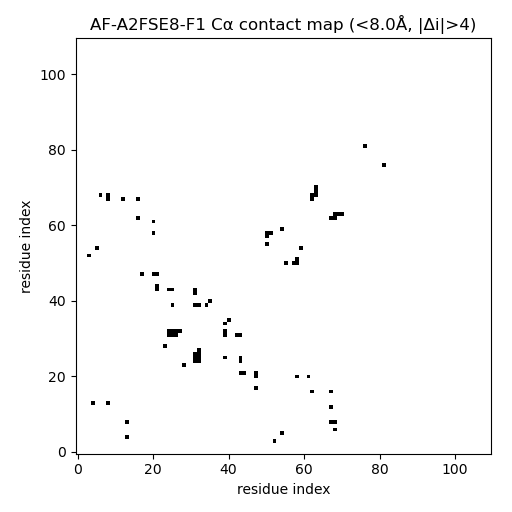.00 88.25 99 ILE A CA 1
ATOM 814 C C . ILE A 1 99 ? 29.628 -17.309 -23.703 1.00 88.25 99 ILE A C 1
ATOM 816 O O . ILE A 1 99 ? 30.820 -17.343 -24.009 1.00 88.25 99 ILE A O 1
ATOM 820 N N . ASN A 1 100 ? 29.204 -17.626 -22.477 1.00 87.25 100 ASN A N 1
ATOM 821 C CA . ASN A 1 100 ? 30.126 -17.998 -21.400 1.00 87.25 100 ASN A CA 1
ATOM 822 C C . ASN A 1 100 ? 30.943 -19.251 -21.745 1.00 87.25 100 ASN A C 1
ATOM 824 O O . ASN A 1 100 ? 32.153 -19.259 -21.534 1.00 87.25 100 ASN A O 1
ATOM 828 N N . LEU A 1 101 ? 30.317 -20.266 -22.346 1.00 86.12 101 LEU A N 1
ATOM 829 C CA . LEU A 1 101 ? 31.012 -21.478 -22.794 1.00 86.12 101 LEU A CA 1
ATOM 830 C C . LEU A 1 101 ? 32.049 -21.188 -23.890 1.00 86.12 101 LEU A C 1
ATOM 832 O O . LEU A 1 101 ? 33.116 -21.800 -23.911 1.00 86.12 101 LEU A O 1
ATOM 836 N N . ILE A 1 102 ? 31.755 -20.258 -24.803 1.00 88.00 102 ILE A N 1
ATOM 837 C CA . ILE A 1 102 ? 32.702 -19.832 -25.844 1.00 88.00 102 ILE A CA 1
ATOM 838 C C . ILE A 1 102 ? 33.893 -19.095 -25.216 1.00 88.00 102 ILE A C 1
ATOM 840 O O . ILE A 1 102 ? 35.041 -19.381 -25.554 1.00 88.00 102 ILE A O 1
ATOM 844 N N . VAL A 1 103 ? 33.636 -18.184 -24.274 1.00 88.88 103 VAL A N 1
ATOM 845 C CA . VAL A 1 103 ? 34.686 -17.440 -23.560 1.00 88.88 103 VAL A CA 1
ATOM 846 C C . VAL A 1 103 ? 35.578 -18.374 -22.741 1.00 88.88 103 VAL A C 1
ATOM 848 O O . VAL A 1 103 ? 36.797 -18.207 -22.756 1.00 88.88 103 VAL A O 1
ATOM 851 N N . GLU A 1 104 ? 35.009 -19.366 -22.051 1.00 86.69 104 GLU A N 1
ATOM 852 C CA . GLU A 1 104 ? 35.790 -20.367 -21.314 1.00 86.69 104 GLU A CA 1
ATOM 853 C C . GLU A 1 104 ? 36.694 -21.186 -22.236 1.00 86.69 104 GLU A C 1
ATOM 855 O O . GLU A 1 104 ? 37.866 -21.363 -21.916 1.00 86.69 104 GLU A O 1
ATOM 860 N N . LYS A 1 105 ? 36.201 -21.616 -23.406 1.00 84.88 105 LYS A N 1
ATOM 861 C CA . LYS A 1 105 ? 37.033 -22.321 -24.395 1.00 84.88 105 LYS A CA 1
ATOM 862 C C . LYS A 1 105 ? 38.208 -21.471 -24.876 1.00 84.88 105 LYS A C 1
ATOM 864 O O . LYS A 1 105 ? 39.341 -21.925 -24.808 1.00 84.88 105 LYS A O 1
ATOM 869 N N . ILE A 1 106 ? 37.967 -20.213 -25.258 1.00 85.19 106 ILE A N 1
ATOM 870 C CA . ILE A 1 106 ? 39.040 -1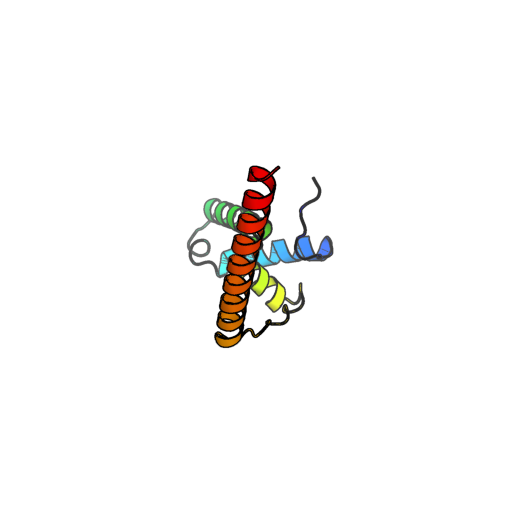9.299 -25.693 1.00 85.19 106 ILE A CA 1
ATOM 871 C C . ILE A 1 106 ? 40.090 -19.093 -24.591 1.00 85.19 106 ILE A C 1
ATOM 873 O O . ILE A 1 106 ? 41.275 -18.973 -24.888 1.00 85.19 106 ILE A O 1
ATOM 877 N N . ARG A 1 107 ? 39.675 -19.038 -23.319 1.00 77.88 107 ARG A N 1
ATOM 878 C CA . ARG A 1 107 ? 40.600 -18.909 -22.180 1.00 77.88 107 ARG A CA 1
ATOM 879 C C . ARG A 1 107 ? 41.425 -20.165 -21.910 1.00 77.88 107 ARG A C 1
ATOM 881 O O . ARG A 1 107 ? 42.485 -20.030 -21.323 1.00 77.88 107 ARG A O 1
ATOM 888 N N . LEU A 1 108 ? 40.922 -21.348 -22.257 1.00 74.94 108 LEU A N 1
ATOM 889 C CA . LEU A 1 108 ? 41.650 -22.613 -22.115 1.00 74.94 108 LEU A CA 1
ATOM 890 C C . LEU A 1 108 ? 42.619 -22.859 -23.281 1.00 74.94 108 LEU A C 1
ATOM 892 O O . LEU A 1 108 ? 43.607 -23.565 -23.101 1.00 74.94 108 LEU A O 1
ATOM 896 N N . ASP A 1 109 ? 42.331 -22.283 -24.452 1.00 69.62 109 ASP A N 1
ATOM 897 C CA . ASP A 1 109 ? 43.145 -22.406 -25.668 1.00 69.62 109 ASP A CA 1
ATOM 898 C C . ASP A 1 109 ? 44.301 -21.377 -25.752 1.00 69.62 109 ASP A C 1
ATOM 900 O O . ASP A 1 109 ? 45.134 -21.480 -26.656 1.00 69.62 109 ASP A O 1
ATOM 904 N N . ASN A 1 110 ? 44.365 -20.396 -24.837 1.00 55.34 110 ASN A N 1
ATOM 905 C CA . ASN A 1 110 ? 45.472 -19.431 -24.680 1.00 55.34 110 ASN A CA 1
ATOM 906 C C . ASN A 1 110 ? 46.277 -19.706 -23.406 1.00 55.34 110 ASN A C 1
ATOM 908 O O . ASN A 1 110 ? 47.495 -19.418 -23.420 1.00 55.34 110 ASN A O 1
#

Foldseek 3Di:
DPQDPVQPFDPVLVVVLLVVQLVVCCCPVPVLVPDDDPVSNVVSVVVSVVCRVVVDPVSVVSCCVVVRHPDDPPPPQDVVNVVVVVVVVVVVVVVVVVVVVVVVVVVVVD

Sequence (110 aa):
MTQRNPFGLSKEHYDKAKSEYEEHLKRNDPLISKETGVKKTKLTDNKVEEDFKNESDDLRKFLEDKNYILESPKLGFSNRDIDEMREIAKSLKDETTSINLIVEKIRLDN

pLDDT: mean 83.37, std 11.43, range [38.44, 93.56]

Secondary structure (DSSP, 8-state):
-----TT---HHHHHHHHHHHHHHHHHH-TTTTT--HHHHHHHHHHHHHHHHHHT-HHHHHHHHHTTSSPPPP-----HHHHHHHHHHHHHHHHHHHHHHHHHHHHHH--